Protein AF-A0A521USB7-F1 (afdb_monomer)

Radius of 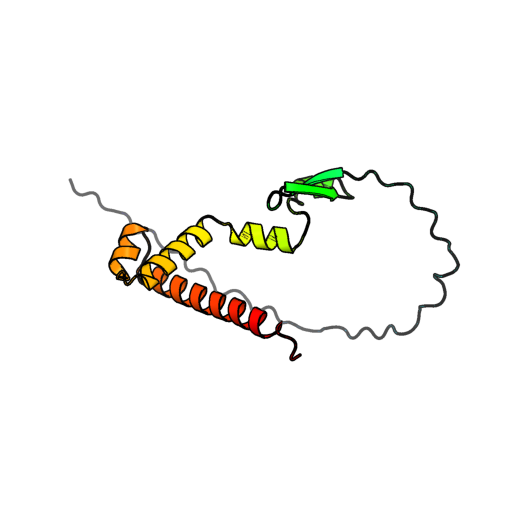gyration: 27.15 Å; Cα contacts (8 Å, |Δi|>4): 84; chains: 1; bounding box: 49×47×89 Å

Foldseek 3Di:
DDDDDDDDDDDDDDDDDDDDPDDDDDDPPPDDPDPPPPPDDDPDPDQDWDWAAAPQPRDIDTDRDPVCRVVPNHRDPVSVVVVVCPPPVNVLLVVLLVVVVVPDDLVVSCVVVVHDSVVSVVSNVVVVVVVVVVVVVVVVPDPDD

Structure (mmCIF, N/CA/C/O backbone):
data_AF-A0A521USB7-F1
#
_entry.id   AF-A0A521USB7-F1
#
loop_
_atom_site.group_PDB
_atom_site.id
_atom_site.type_symbol
_atom_site.label_atom_id
_atom_site.label_alt_id
_atom_site.label_comp_id
_atom_site.label_asym_id
_atom_site.label_entity_id
_atom_site.label_seq_id
_atom_site.pdbx_PDB_ins_code
_atom_site.Cartn_x
_atom_site.Cartn_y
_atom_site.Cartn_z
_atom_site.occupancy
_atom_site.B_iso_or_equiv
_atom_site.auth_seq_id
_atom_site.auth_comp_id
_atom_site.auth_asym_id
_atom_site.auth_atom_id
_atom_site.pdbx_PDB_model_num
ATOM 1 N N . MET A 1 1 ? 21.549 8.438 44.173 1.00 57.44 1 MET A N 1
ATOM 2 C CA . MET A 1 1 ? 22.274 9.094 43.060 1.00 57.44 1 MET A CA 1
ATOM 3 C C . MET A 1 1 ? 21.271 9.527 41.995 1.00 57.44 1 MET A C 1
ATOM 5 O O . MET A 1 1 ? 20.818 8.699 41.216 1.00 57.44 1 MET A O 1
ATOM 9 N N . ALA A 1 2 ? 20.842 10.791 42.029 1.00 47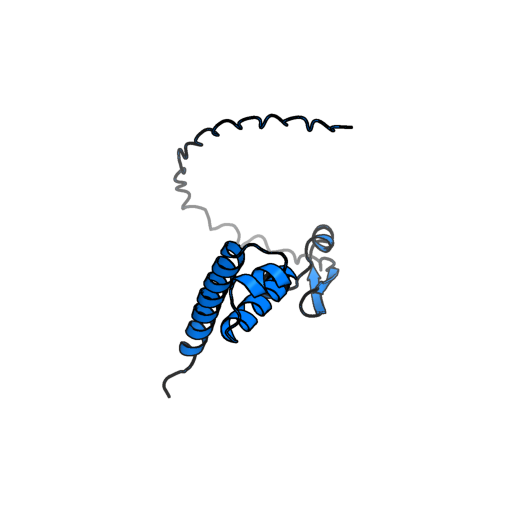.56 2 ALA A N 1
ATOM 10 C CA . ALA A 1 2 ? 19.811 11.336 41.143 1.00 47.56 2 ALA A CA 1
ATOM 11 C C . ALA A 1 2 ? 20.435 11.820 39.821 1.00 47.56 2 ALA A C 1
ATOM 13 O O . ALA A 1 2 ? 21.351 12.637 39.837 1.00 47.56 2 ALA A O 1
ATOM 14 N N . LYS A 1 3 ? 19.963 11.303 38.678 1.00 55.22 3 LYS A N 1
ATOM 15 C CA . LYS A 1 3 ? 20.396 11.739 37.340 1.00 55.22 3 LYS A CA 1
ATOM 16 C C . LYS A 1 3 ? 19.412 12.770 36.786 1.00 55.22 3 LYS A C 1
ATOM 18 O O . LYS A 1 3 ? 18.346 12.415 36.288 1.00 55.22 3 LYS A O 1
ATOM 23 N N . SER A 1 4 ? 19.800 14.037 36.865 1.00 56.56 4 SER A N 1
ATOM 24 C CA . SER A 1 4 ? 19.127 15.182 36.248 1.00 56.56 4 SER A CA 1
ATOM 25 C C . SER A 1 4 ? 19.195 15.075 34.720 1.00 56.56 4 SER A C 1
ATOM 27 O O . SER A 1 4 ? 20.282 14.998 34.149 1.00 56.56 4 SER A O 1
ATOM 29 N N . ARG A 1 5 ? 18.042 15.044 34.041 1.00 61.69 5 ARG A N 1
ATOM 30 C CA . ARG A 1 5 ? 17.960 15.065 32.572 1.00 61.69 5 ARG A CA 1
ATOM 31 C C . ARG A 1 5 ? 17.773 16.500 32.083 1.00 61.69 5 ARG A C 1
ATOM 33 O O . ARG A 1 5 ? 16.811 17.163 32.457 1.00 61.69 5 ARG A O 1
ATOM 40 N N . ALA A 1 6 ? 18.703 16.946 31.243 1.00 60.59 6 ALA A N 1
ATOM 41 C CA . ALA A 1 6 ? 18.704 18.254 30.604 1.00 60.59 6 ALA A CA 1
ATOM 42 C C . ALA A 1 6 ? 17.522 18.415 29.630 1.00 60.59 6 ALA A C 1
ATOM 44 O O . ALA A 1 6 ? 17.260 17.552 28.789 1.00 60.59 6 ALA A O 1
ATOM 45 N N . LEU A 1 7 ? 16.824 19.542 29.756 1.00 56.94 7 LEU A N 1
ATOM 46 C CA . LEU A 1 7 ? 15.762 19.999 28.865 1.00 56.94 7 LEU A CA 1
ATOM 47 C C . LEU A 1 7 ? 16.382 20.486 27.548 1.00 56.94 7 LEU A C 1
ATOM 49 O O . LEU A 1 7 ? 17.098 21.482 27.520 1.00 56.94 7 LEU A O 1
ATOM 53 N N . SER A 1 8 ? 16.107 19.774 26.453 1.00 60.06 8 SER A N 1
ATOM 54 C CA . SER A 1 8 ? 16.515 20.168 25.103 1.00 60.06 8 SER A CA 1
ATOM 55 C C . SER A 1 8 ? 15.523 21.192 24.540 1.00 60.06 8 SER A C 1
ATOM 57 O O . SER A 1 8 ? 14.340 20.906 24.333 1.00 60.06 8 SER A O 1
ATOM 59 N N . SER A 1 9 ? 16.013 22.411 24.343 1.00 58.19 9 SER A N 1
ATOM 60 C CA . SER A 1 9 ? 15.306 23.577 23.824 1.00 58.19 9 SER A CA 1
ATOM 61 C C . SER A 1 9 ? 14.906 23.380 22.357 1.00 58.19 9 SER A C 1
ATOM 63 O O . SER A 1 9 ? 15.730 23.394 21.445 1.00 58.19 9 SER A O 1
ATOM 65 N N . ARG A 1 10 ? 13.598 23.216 22.119 1.00 57.22 10 ARG A N 1
ATOM 66 C CA . ARG A 1 10 ? 13.000 23.222 20.777 1.00 57.22 10 ARG A CA 1
ATOM 67 C C . ARG A 1 10 ? 13.105 24.619 20.166 1.00 57.22 10 ARG A C 1
ATOM 69 O O . ARG A 1 10 ? 12.384 25.537 20.554 1.00 57.22 10 ARG A O 1
ATOM 76 N N . THR A 1 11 ? 13.975 24.755 19.176 1.00 57.84 11 THR A N 1
ATOM 77 C CA . THR A 1 11 ? 14.041 25.903 18.273 1.00 57.84 11 THR A CA 1
ATOM 78 C C . THR A 1 11 ? 12.751 26.000 17.453 1.00 57.84 11 THR A C 1
ATOM 80 O O . THR A 1 11 ? 12.339 25.062 16.768 1.00 57.84 11 THR A O 1
ATOM 83 N N . ARG A 1 12 ? 12.073 27.148 17.558 1.00 57.75 12 ARG A N 1
ATOM 84 C CA . ARG A 1 12 ? 10.871 27.485 16.784 1.00 57.75 12 ARG A CA 1
ATOM 85 C C . ARG A 1 12 ? 11.295 27.760 15.338 1.00 57.75 12 ARG A C 1
ATOM 87 O O . ARG A 1 12 ? 12.064 28.686 15.098 1.00 57.75 12 ARG A O 1
ATOM 94 N N . ARG A 1 13 ? 10.826 26.956 14.378 1.00 57.22 13 ARG A N 1
ATOM 95 C CA . ARG A 1 13 ? 10.985 27.255 12.944 1.00 57.22 13 ARG A CA 1
ATOM 96 C C . ARG A 1 13 ? 10.003 28.358 12.548 1.00 57.22 13 ARG A C 1
ATOM 98 O O . ARG A 1 13 ? 8.825 28.277 12.881 1.00 57.22 13 ARG A O 1
ATOM 105 N N . ALA A 1 14 ? 10.524 29.374 11.868 1.00 64.25 14 ALA A N 1
ATOM 106 C CA . ALA A 1 14 ? 9.784 30.521 11.359 1.00 64.25 14 ALA A CA 1
ATOM 107 C C . ALA A 1 14 ? 8.769 30.127 10.261 1.00 64.25 14 ALA A C 1
ATOM 109 O O . ALA A 1 14 ? 9.016 29.159 9.533 1.00 64.25 14 ALA A O 1
ATOM 110 N N . PRO A 1 15 ? 7.655 30.868 10.112 1.00 64.06 15 PRO A N 1
ATOM 111 C CA . PRO A 1 15 ? 6.707 30.688 9.015 1.00 64.06 15 PRO A CA 1
ATOM 112 C C . PRO A 1 15 ? 7.335 31.108 7.676 1.00 64.06 15 PRO A C 1
ATOM 114 O O . PRO A 1 15 ? 7.888 32.200 7.538 1.00 64.06 15 PRO A O 1
ATOM 117 N N . GLY A 1 16 ? 7.289 30.194 6.705 1.00 61.62 16 GLY A N 1
ATOM 118 C CA . GLY A 1 16 ? 7.810 30.384 5.354 1.00 61.62 16 GLY A CA 1
ATOM 119 C C . GLY A 1 16 ? 6.930 31.317 4.526 1.00 61.62 16 GLY A C 1
ATOM 120 O O . GLY A 1 16 ? 5.708 31.207 4.545 1.00 61.62 16 GLY A O 1
ATOM 121 N N . LYS A 1 17 ? 7.603 32.220 3.808 1.00 59.75 17 LYS A N 1
ATOM 122 C CA . LYS A 1 17 ? 7.050 33.226 2.903 1.00 59.75 17 LYS A CA 1
ATOM 123 C C . LYS A 1 17 ? 6.163 32.620 1.813 1.00 59.75 17 LYS A C 1
ATOM 125 O O . LYS A 1 17 ? 6.452 31.573 1.239 1.00 59.75 17 LYS A O 1
ATOM 130 N N . GLU A 1 18 ? 5.111 33.363 1.531 1.00 55.22 18 GLU A N 1
ATOM 131 C CA . GLU A 1 18 ? 4.058 33.124 0.561 1.00 55.22 18 GLU A CA 1
ATOM 132 C C . GLU A 1 18 ? 4.614 33.407 -0.842 1.00 55.22 18 GLU A C 1
ATOM 134 O O . GLU A 1 18 ? 4.912 34.549 -1.191 1.00 55.22 18 GLU A O 1
ATOM 139 N N . ASN A 1 19 ? 4.818 32.362 -1.646 1.00 58.00 19 ASN A N 1
ATOM 140 C CA . ASN A 1 19 ? 5.215 32.525 -3.042 1.00 58.00 19 ASN A CA 1
ATOM 141 C C . ASN A 1 19 ? 3.994 32.950 -3.863 1.00 58.00 19 ASN A C 1
ATOM 143 O O . ASN A 1 19 ? 3.149 32.123 -4.215 1.00 58.00 19 ASN A O 1
ATOM 147 N N . GLY A 1 20 ? 3.928 34.246 -4.170 1.00 52.25 20 GLY A N 1
ATOM 148 C CA . GLY A 1 20 ? 3.002 34.818 -5.136 1.00 52.25 20 GLY A CA 1
ATOM 149 C C . GLY A 1 20 ? 3.122 34.120 -6.490 1.00 52.25 20 GLY A C 1
ATOM 150 O O . GLY A 1 20 ? 4.168 34.144 -7.134 1.00 52.25 20 GLY A O 1
ATOM 151 N N . ARG A 1 21 ? 2.028 33.489 -6.922 1.00 51.91 21 ARG A N 1
ATOM 152 C CA . ARG A 1 21 ? 1.819 33.065 -8.308 1.00 51.91 21 ARG A CA 1
ATOM 153 C C . ARG A 1 21 ? 1.352 34.276 -9.109 1.00 51.91 21 ARG A C 1
ATOM 155 O O . ARG A 1 21 ? 0.155 34.485 -9.273 1.00 51.91 21 ARG A O 1
ATOM 162 N N . SER A 1 22 ? 2.292 35.081 -9.582 1.00 57.88 22 SER A N 1
ATOM 163 C CA . SER A 1 22 ? 2.043 36.065 -10.631 1.00 57.88 22 SER A CA 1
ATOM 164 C C . SER A 1 22 ? 2.325 35.442 -12.001 1.00 57.88 22 SER A C 1
ATOM 166 O O . SER A 1 22 ? 3.403 34.911 -12.240 1.00 57.88 22 SER A O 1
ATOM 168 N N . GLY A 1 23 ? 1.334 35.540 -12.890 1.00 54.81 23 GLY A N 1
ATOM 169 C CA . GLY A 1 23 ? 1.515 35.564 -14.343 1.00 54.81 23 GLY A CA 1
ATOM 170 C C . GLY A 1 23 ? 1.804 34.229 -15.025 1.00 54.81 23 GLY A C 1
ATOM 171 O O . GLY A 1 23 ? 2.955 33.842 -15.187 1.00 54.81 23 GLY A O 1
ATOM 172 N N . LEU A 1 24 ? 0.759 33.583 -15.546 1.00 53.28 24 LEU A N 1
ATOM 173 C CA . LEU A 1 24 ? 0.926 32.740 -16.729 1.00 53.28 24 LEU A CA 1
ATOM 174 C C . LEU A 1 24 ? 0.963 33.667 -17.956 1.00 53.28 24 LEU A C 1
ATOM 176 O O . LEU A 1 24 ? -0.012 34.392 -18.168 1.00 53.28 24 LEU A O 1
ATOM 180 N N . PRO A 1 25 ? 2.047 33.688 -18.750 1.00 63.00 25 PRO A N 1
ATOM 181 C CA . PRO A 1 25 ? 2.043 34.371 -20.035 1.00 63.00 25 PRO A CA 1
ATOM 182 C C . PRO A 1 25 ? 1.179 33.580 -21.028 1.00 63.00 25 PRO A C 1
ATOM 184 O O . PRO A 1 25 ? 1.428 32.402 -21.279 1.00 63.00 25 PRO A O 1
ATOM 187 N N . MET A 1 26 ? 0.156 34.239 -21.577 1.00 56.03 26 MET A N 1
ATOM 188 C CA . MET A 1 26 ? -0.525 33.812 -22.800 1.00 56.03 26 MET A CA 1
ATOM 189 C C . MET A 1 26 ? 0.508 33.797 -23.931 1.00 56.03 26 MET A C 1
ATOM 191 O O . MET A 1 26 ? 1.040 34.845 -24.290 1.00 56.03 26 MET A O 1
ATOM 195 N N . CYS A 1 27 ? 0.822 32.625 -24.473 1.00 52.62 27 CYS A N 1
ATOM 196 C CA . CYS A 1 27 ? 1.557 32.511 -25.725 1.00 52.62 27 CYS A CA 1
ATOM 197 C C . CYS A 1 27 ? 0.578 32.186 -26.856 1.00 52.62 27 CYS A C 1
ATOM 199 O O . CYS A 1 27 ? 0.317 31.026 -27.170 1.00 52.62 27 CYS A O 1
ATOM 201 N N . ASP A 1 28 ? 0.071 33.246 -27.484 1.00 53.94 28 ASP A N 1
ATOM 202 C CA . ASP A 1 28 ? -0.435 33.227 -28.853 1.00 53.94 28 ASP A CA 1
ATOM 203 C C . ASP A 1 28 ? 0.734 32.939 -29.806 1.00 53.94 28 ASP A C 1
ATOM 205 O O . ASP A 1 28 ? 1.417 33.842 -30.282 1.00 53.94 28 ASP A O 1
ATOM 209 N N . HIS A 1 29 ? 1.003 31.662 -30.071 1.00 54.22 29 HIS A N 1
ATOM 210 C CA . HIS A 1 29 ? 1.874 31.248 -31.173 1.00 54.22 29 HIS A CA 1
ATOM 211 C C . HIS A 1 29 ? 1.179 30.177 -32.007 1.00 54.22 29 HIS A C 1
ATOM 213 O O . HIS A 1 29 ? 1.573 29.01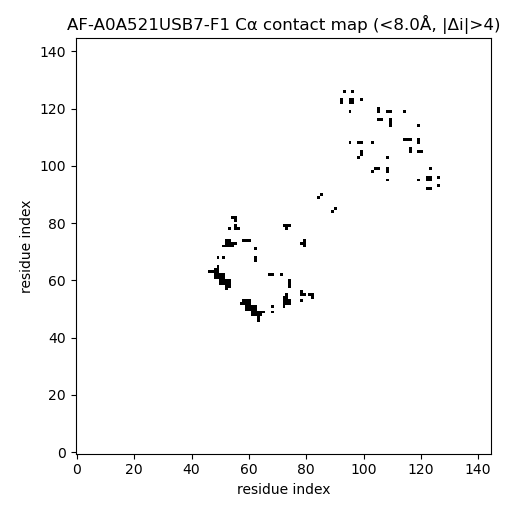6 -32.087 1.00 54.22 29 HIS A O 1
ATOM 219 N N . PHE A 1 30 ? 0.090 30.612 -32.631 1.00 61.00 30 PHE A N 1
ATOM 220 C CA . PHE A 1 30 ? -0.717 29.842 -33.561 1.00 61.00 30 PHE A CA 1
ATOM 221 C C . PHE A 1 30 ? -0.350 30.224 -35.002 1.00 61.00 30 PHE A C 1
ATOM 223 O O . PHE A 1 30 ? -1.182 30.775 -35.691 1.00 61.00 30 PHE A O 1
ATOM 230 N N . TYR A 1 31 ? 0.893 30.014 -35.451 1.00 57.75 31 TYR A N 1
ATOM 231 C CA . TYR A 1 31 ? 1.265 29.965 -36.882 1.00 57.75 31 TYR A CA 1
ATOM 232 C C . TYR A 1 31 ? 2.696 29.425 -37.002 1.00 57.75 31 TYR A C 1
ATOM 234 O O . TYR A 1 31 ? 3.645 30.103 -36.617 1.00 57.75 31 TYR A O 1
ATOM 242 N N . GLY A 1 32 ? 2.866 28.202 -37.517 1.00 53.09 32 GLY A N 1
ATOM 243 C CA . GLY A 1 32 ? 4.212 27.670 -37.761 1.00 53.09 32 GLY A CA 1
ATOM 244 C C . GLY A 1 32 ? 4.364 26.187 -38.111 1.00 53.09 32 GLY A C 1
ATOM 245 O O . GLY A 1 32 ? 5.495 25.721 -38.147 1.00 53.09 32 GLY A O 1
ATOM 246 N N . TYR A 1 33 ? 3.293 25.434 -38.381 1.00 57.75 33 TYR A N 1
ATOM 247 C CA . TYR A 1 33 ? 3.404 24.044 -38.850 1.00 57.75 33 TYR A CA 1
ATOM 248 C C . TYR A 1 33 ? 3.114 23.957 -40.351 1.00 57.75 33 TYR A C 1
ATOM 250 O O . TYR A 1 33 ? 1.975 23.725 -40.739 1.00 57.75 33 TYR A O 1
ATOM 258 N N . LEU A 1 34 ? 4.133 24.156 -41.197 1.00 59.91 34 LEU A N 1
ATOM 259 C CA . LEU A 1 34 ? 4.088 23.693 -42.596 1.00 59.91 34 LEU A CA 1
ATOM 260 C C . LEU A 1 34 ? 5.474 23.460 -43.249 1.00 59.91 34 LEU A C 1
ATOM 262 O O . LEU A 1 34 ? 5.610 23.605 -44.459 1.00 59.91 34 LEU A O 1
ATOM 266 N N . MET A 1 35 ? 6.522 23.127 -42.480 1.00 56.25 35 MET A N 1
ATOM 267 C CA . MET A 1 35 ? 7.882 22.919 -43.032 1.00 56.25 35 MET A CA 1
ATOM 268 C C . MET A 1 35 ? 8.649 21.697 -42.480 1.00 56.25 35 MET A C 1
ATOM 270 O O . MET A 1 35 ? 9.809 21.507 -42.833 1.00 56.25 35 MET A O 1
ATOM 274 N N . GLU A 1 36 ? 8.043 20.831 -41.657 1.00 56.47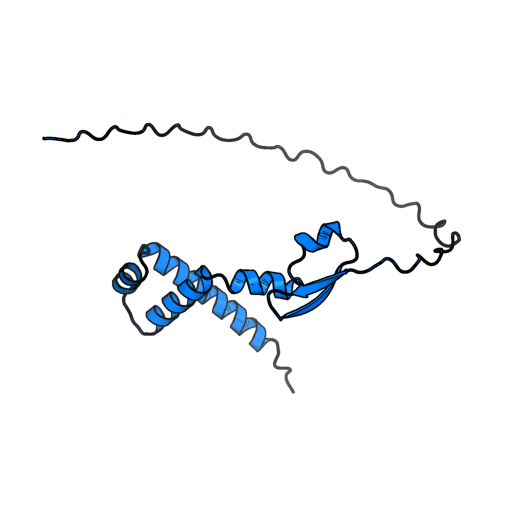 36 GLU A N 1
ATOM 275 C CA . GLU A 1 36 ? 8.743 19.652 -41.095 1.00 56.47 36 GLU A CA 1
ATOM 276 C C . GLU A 1 36 ? 8.556 18.344 -41.894 1.00 56.47 36 GLU A C 1
ATOM 278 O O . GLU A 1 36 ? 9.198 17.342 -41.587 1.00 56.47 36 GLU A O 1
ATOM 283 N N . GLU A 1 37 ? 7.736 18.329 -42.951 1.00 57.22 37 GLU A N 1
ATOM 284 C CA . GLU A 1 37 ? 7.450 17.103 -43.721 1.00 57.22 37 GLU A CA 1
ATOM 285 C C . GLU A 1 37 ? 8.501 16.736 -44.790 1.00 57.22 37 GLU A C 1
ATOM 287 O O . GLU A 1 37 ? 8.478 15.618 -45.296 1.00 57.22 37 GLU A O 1
ATOM 292 N N . LEU A 1 38 ? 9.465 17.609 -45.117 1.00 59.00 38 LEU A N 1
ATOM 293 C CA . LEU A 1 38 ? 10.419 17.371 -46.222 1.00 59.00 38 LEU A CA 1
ATOM 294 C C . LEU A 1 38 ? 11.828 16.927 -45.795 1.00 59.00 38 LEU A C 1
ATOM 296 O O . LEU A 1 38 ? 12.626 16.526 -46.640 1.00 59.00 38 LEU A O 1
ATOM 300 N N . MET A 1 39 ? 12.149 16.935 -44.501 1.00 60.09 39 MET A N 1
ATOM 301 C CA . MET A 1 39 ? 13.463 16.504 -44.006 1.00 60.09 39 MET A CA 1
ATOM 302 C C . MET A 1 39 ? 13.361 15.096 -43.423 1.00 60.09 39 MET A C 1
ATOM 304 O O . MET A 1 39 ? 13.219 14.902 -42.217 1.00 60.09 39 MET A O 1
ATOM 308 N N . GLY A 1 40 ? 13.390 14.111 -44.326 1.00 54.47 40 GLY A N 1
ATOM 309 C CA . GLY A 1 40 ? 13.267 12.684 -44.040 1.00 54.47 40 GLY A CA 1
ATOM 310 C C . GLY A 1 40 ? 13.985 12.253 -42.760 1.00 54.47 40 GLY A C 1
ATOM 311 O O . GLY A 1 40 ? 15.186 12.477 -42.592 1.00 54.47 40 GLY A O 1
ATOM 312 N N . ARG A 1 41 ? 13.232 11.604 -41.861 1.00 56.12 41 ARG A N 1
ATOM 313 C CA . ARG A 1 41 ? 13.757 10.925 -40.671 1.00 56.12 41 ARG A CA 1
ATOM 314 C C . ARG A 1 41 ? 14.766 9.878 -41.127 1.00 56.12 41 ARG A C 1
ATOM 316 O O . ARG A 1 41 ? 14.392 8.745 -41.419 1.00 56.12 41 ARG A O 1
ATOM 323 N N . GLN A 1 42 ? 16.039 10.265 -41.185 1.00 62.00 42 GLN A N 1
ATOM 324 C CA . GLN A 1 42 ? 17.143 9.330 -41.328 1.00 62.00 42 GLN A CA 1
ATOM 325 C C . GLN A 1 42 ? 16.933 8.243 -40.277 1.00 62.00 42 GLN A C 1
ATOM 327 O O . GLN A 1 42 ? 16.785 8.536 -39.086 1.00 62.00 42 GLN A O 1
ATOM 332 N N . SER A 1 43 ? 16.811 7.006 -40.751 1.00 62.59 43 SER A N 1
ATOM 333 C CA . SER A 1 43 ? 16.596 5.806 -39.956 1.00 62.59 43 SER A CA 1
ATOM 334 C C . SER A 1 43 ? 17.597 5.793 -38.809 1.00 62.59 43 SER A C 1
ATOM 336 O O . SER A 1 43 ? 18.786 5.546 -39.014 1.00 62.59 43 SER A O 1
ATOM 338 N N . GLN A 1 44 ? 17.125 6.137 -37.609 1.00 63.34 44 GLN A N 1
ATOM 339 C CA . GLN A 1 44 ? 17.958 6.165 -36.418 1.00 63.34 44 GLN A CA 1
ATOM 340 C C . GLN A 1 44 ? 18.504 4.753 -36.232 1.00 63.34 44 GLN A C 1
ATOM 342 O O . GL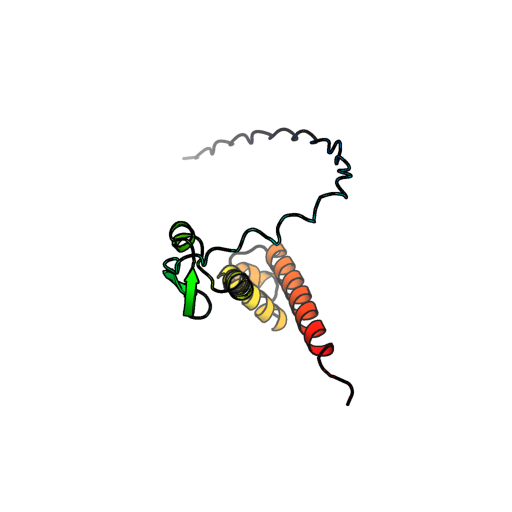N A 1 44 ? 17.729 3.822 -36.010 1.00 63.34 44 GLN A O 1
ATOM 347 N N . GLY A 1 45 ? 19.824 4.597 -36.377 1.00 66.38 45 GLY A N 1
ATOM 348 C CA . GLY A 1 45 ? 20.506 3.325 -36.163 1.00 66.38 45 GLY A CA 1
ATOM 349 C C . GLY A 1 45 ? 20.032 2.685 -34.862 1.00 66.38 45 GLY A C 1
ATOM 350 O O . GLY A 1 45 ? 19.741 3.391 -33.892 1.00 66.38 45 GLY A O 1
ATOM 351 N N . THR A 1 46 ? 19.903 1.359 -34.859 1.00 75.94 46 THR A N 1
ATOM 352 C CA . THR A 1 46 ? 19.374 0.578 -33.736 1.00 75.94 46 THR A CA 1
ATOM 353 C C . THR A 1 46 ? 20.135 0.927 -32.457 1.00 75.94 46 THR A C 1
ATOM 355 O O . THR A 1 46 ? 21.243 0.435 -32.222 1.00 75.94 46 THR A O 1
ATOM 358 N N . ARG A 1 47 ? 19.576 1.830 -31.642 1.00 77.69 47 ARG A N 1
ATOM 359 C CA . ARG A 1 47 ? 20.176 2.220 -30.364 1.00 77.69 47 ARG A CA 1
ATOM 360 C C . ARG A 1 47 ? 20.274 0.964 -29.506 1.00 77.69 47 ARG A C 1
ATOM 362 O O . ARG A 1 47 ? 19.308 0.207 -29.416 1.00 77.69 47 ARG A O 1
ATOM 369 N N . LYS A 1 48 ? 21.438 0.738 -28.893 1.00 84.44 48 LYS A N 1
ATOM 370 C CA . LYS A 1 48 ? 21.644 -0.382 -27.969 1.00 84.44 48 LYS A CA 1
ATOM 371 C C . LYS A 1 48 ? 20.617 -0.266 -26.839 1.00 84.44 48 LYS A C 1
ATOM 373 O O . LYS A 1 48 ? 20.583 0.748 -26.149 1.00 84.44 48 LYS A O 1
ATOM 378 N N . GLN A 1 49 ? 19.771 -1.278 -26.690 1.00 92.00 49 GLN A N 1
ATOM 379 C CA . GLN A 1 49 ? 18.808 -1.376 -25.598 1.00 92.00 49 GLN A CA 1
ATOM 380 C C . GLN A 1 49 ? 19.395 -2.238 -24.481 1.00 92.00 49 GLN A C 1
ATOM 382 O O . GLN A 1 49 ? 20.109 -3.204 -24.748 1.00 92.00 49 GLN A O 1
ATOM 387 N N . TYR A 1 50 ? 19.089 -1.889 -23.235 1.00 93.81 50 TYR A N 1
ATOM 388 C CA . TYR A 1 50 ? 19.576 -2.596 -22.053 1.00 93.81 50 TYR A CA 1
ATOM 389 C C . TYR A 1 50 ? 18.441 -3.395 -21.428 1.00 93.81 50 TYR A C 1
ATOM 391 O O . TYR A 1 50 ? 17.373 -2.849 -21.158 1.00 93.81 50 TYR A O 1
ATOM 399 N N . GLU A 1 51 ? 18.669 -4.684 -21.201 1.00 96.25 51 GLU A N 1
ATOM 400 C CA . GLU A 1 51 ? 17.704 -5.578 -20.564 1.00 96.25 51 GLU A CA 1
ATOM 401 C C . GLU A 1 51 ? 17.728 -5.394 -19.035 1.00 96.25 51 GLU A C 1
ATOM 403 O O . GLU A 1 51 ? 18.787 -5.360 -18.403 1.00 96.25 51 GLU A O 1
ATOM 408 N N . CYS A 1 52 ? 16.545 -5.269 -18.438 1.00 96.25 52 CYS A N 1
ATOM 409 C CA . CYS A 1 52 ? 16.316 -5.137 -17.001 1.00 96.25 52 CYS A CA 1
ATOM 410 C C . CYS A 1 52 ? 15.256 -6.140 -16.538 1.00 96.25 52 CYS A C 1
ATOM 412 O O . CYS A 1 52 ? 14.369 -6.506 -17.304 1.00 96.25 52 CYS A O 1
ATOM 414 N N . ILE A 1 53 ? 15.291 -6.525 -15.259 1.00 97.06 53 ILE A N 1
ATOM 415 C CA . ILE A 1 53 ? 14.279 -7.392 -14.634 1.00 97.06 53 ILE A CA 1
ATOM 416 C C . ILE A 1 53 ? 13.407 -6.549 -13.704 1.00 97.06 53 ILE A C 1
ATOM 418 O O . ILE A 1 53 ? 13.914 -5.819 -12.848 1.00 97.06 53 ILE A O 1
ATOM 422 N N . CYS A 1 54 ? 12.085 -6.630 -13.855 1.00 96.06 54 CYS A N 1
ATOM 423 C CA . CYS A 1 54 ? 11.162 -5.923 -12.978 1.00 96.06 54 CYS A CA 1
ATOM 424 C C . CYS A 1 54 ? 11.142 -6.544 -11.575 1.00 96.06 54 CYS A C 1
ATOM 426 O O . CYS A 1 54 ? 10.865 -7.729 -11.418 1.00 96.06 54 CYS A O 1
ATOM 428 N N . GLN A 1 55 ? 11.320 -5.727 -10.533 1.00 94.12 55 GLN A N 1
ATOM 429 C CA . GLN A 1 55 ? 11.284 -6.200 -9.138 1.00 94.12 55 GLN A CA 1
ATOM 430 C C . GLN A 1 55 ? 9.888 -6.636 -8.652 1.00 94.12 55 GLN A C 1
ATOM 432 O O . GLN A 1 55 ? 9.776 -7.253 -7.596 1.00 94.12 55 GLN A O 1
ATOM 437 N N . THR A 1 56 ? 8.821 -6.302 -9.386 1.00 93.06 56 THR A N 1
ATOM 438 C CA . THR A 1 56 ? 7.435 -6.587 -8.975 1.00 93.06 56 THR A CA 1
ATOM 439 C C . THR A 1 56 ? 6.873 -7.855 -9.611 1.00 93.06 56 THR A C 1
ATOM 441 O O . THR A 1 56 ? 6.264 -8.656 -8.899 1.00 93.06 56 THR A O 1
ATOM 444 N N . CYS A 1 57 ? 7.031 -8.013 -10.930 1.00 94.62 57 CYS A N 1
ATOM 445 C CA . CYS A 1 57 ? 6.499 -9.148 -11.693 1.00 94.62 57 CYS A CA 1
ATOM 446 C C . CYS A 1 57 ? 7.577 -10.132 -12.173 1.00 94.62 57 CYS A C 1
ATOM 448 O O . CYS A 1 57 ? 7.233 -11.234 -12.577 1.00 94.62 57 CYS A O 1
ATOM 450 N N . GLY A 1 58 ? 8.862 -9.763 -12.140 1.00 96.00 58 GLY A N 1
ATOM 451 C CA . GLY A 1 58 ? 9.953 -10.601 -12.650 1.00 96.00 58 GLY A CA 1
ATOM 452 C C . GLY A 1 58 ? 10.110 -10.592 -14.174 1.00 96.00 58 GLY A C 1
ATOM 453 O O . GLY A 1 58 ? 11.061 -11.179 -14.684 1.00 96.00 58 GLY A O 1
ATOM 454 N N . GLU A 1 59 ? 9.231 -9.908 -14.910 1.00 97.31 59 GLU A N 1
ATOM 455 C CA . GLU A 1 59 ? 9.344 -9.802 -16.364 1.00 97.31 59 GLU A CA 1
ATOM 456 C C . GLU A 1 59 ? 10.558 -8.975 -16.779 1.00 97.31 59 GLU A C 1
ATOM 458 O O . GLU A 1 59 ? 10.964 -8.014 -16.108 1.00 97.31 59 GLU A O 1
ATOM 463 N N . ARG A 1 60 ? 11.115 -9.348 -17.929 1.00 97.50 60 ARG A N 1
ATOM 464 C CA . ARG A 1 60 ? 12.231 -8.644 -18.546 1.00 97.50 60 ARG A CA 1
ATOM 465 C C . ARG A 1 60 ? 11.708 -7.494 -19.402 1.00 97.50 60 ARG A C 1
ATOM 467 O O . ARG A 1 60 ? 10.715 -7.647 -20.105 1.00 97.50 60 ARG A O 1
ATOM 474 N N . PHE A 1 61 ? 12.358 -6.339 -19.334 1.00 97.00 61 PHE A N 1
ATOM 475 C CA . PHE A 1 61 ? 11.988 -5.156 -20.112 1.00 97.00 61 PHE A CA 1
ATOM 476 C C . PHE A 1 61 ? 13.228 -4.383 -20.562 1.00 97.00 61 PHE A C 1
ATOM 478 O O . PHE A 1 61 ? 14.284 -4.471 -19.937 1.00 97.00 61 PHE A O 1
ATOM 485 N N . PHE A 1 62 ? 13.093 -3.610 -21.639 1.00 95.69 62 PHE A N 1
ATOM 486 C CA . PHE A 1 62 ? 14.207 -2.896 -22.260 1.00 95.69 62 PHE A CA 1
ATOM 487 C C . PHE A 1 62 ? 14.216 -1.409 -21.896 1.00 95.69 62 PHE A C 1
ATOM 489 O O . PHE A 1 62 ? 13.180 -0.741 -21.913 1.00 95.69 62 PHE A O 1
ATOM 496 N N . VAL A 1 63 ? 15.400 -0.882 -21.586 1.00 95.00 63 VAL A N 1
ATOM 497 C CA . VAL A 1 63 ? 15.640 0.531 -21.277 1.00 95.00 63 VAL A CA 1
ATOM 498 C C . VAL A 1 63 ? 16.533 1.140 -22.368 1.00 95.00 63 VAL A C 1
ATOM 500 O O . VAL A 1 63 ? 17.584 0.574 -22.672 1.00 95.00 63 VAL A O 1
ATOM 503 N N . PRO A 1 64 ? 16.143 2.278 -22.975 1.00 91.62 64 P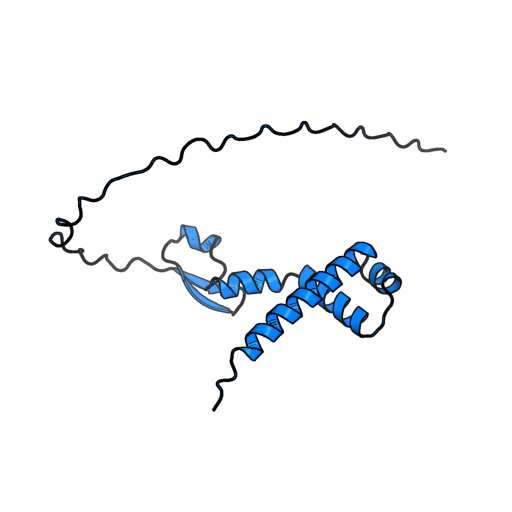RO A N 1
ATOM 504 C CA . PRO A 1 64 ? 16.875 2.866 -24.100 1.00 91.62 64 PRO A CA 1
ATOM 505 C C . PRO A 1 64 ? 18.164 3.599 -23.697 1.00 91.62 64 PRO A C 1
ATOM 507 O O . PRO A 1 64 ? 19.019 3.823 -24.547 1.00 91.62 64 PRO A O 1
ATOM 510 N N . ASP A 1 65 ? 18.298 3.997 -22.429 1.00 91.56 65 ASP A N 1
ATOM 511 C CA . ASP A 1 65 ? 19.422 4.783 -21.912 1.00 91.56 65 ASP A CA 1
ATOM 512 C C . ASP A 1 65 ? 20.092 4.044 -20.735 1.00 91.56 65 ASP A C 1
ATOM 514 O O . ASP A 1 65 ? 19.409 3.737 -19.747 1.00 91.56 65 ASP A O 1
ATOM 518 N N . PRO A 1 66 ? 21.412 3.769 -20.786 1.00 90.94 66 PRO A N 1
ATOM 519 C CA . PRO A 1 66 ? 22.122 3.090 -19.701 1.00 90.94 66 PRO A CA 1
ATOM 520 C C . PRO A 1 66 ? 22.074 3.862 -18.375 1.00 90.94 66 PRO A C 1
ATOM 522 O O . PRO A 1 66 ? 22.061 3.250 -17.305 1.00 90.94 66 PRO A O 1
ATOM 525 N N . GLY A 1 67 ? 21.986 5.196 -18.407 1.00 91.81 67 GLY A N 1
ATOM 526 C CA . GLY A 1 67 ? 21.843 6.018 -17.205 1.00 91.81 67 GLY A CA 1
ATOM 527 C C . GLY A 1 67 ? 20.537 5.745 -16.453 1.00 91.81 67 GLY A C 1
ATOM 528 O O . GLY A 1 67 ? 20.490 5.824 -15.223 1.00 91.81 67 GLY A O 1
ATOM 529 N N . GLN A 1 68 ? 19.485 5.335 -17.168 1.00 92.12 68 GLN A N 1
ATOM 530 C CA . GLN A 1 68 ? 18.197 4.981 -16.570 1.00 92.12 68 GLN A CA 1
ATOM 531 C C . GLN A 1 68 ? 18.184 3.573 -15.968 1.00 92.12 68 GLN A C 1
ATOM 533 O O . GLN A 1 68 ? 17.306 3.279 -15.161 1.00 92.12 68 GLN A O 1
ATOM 538 N N . GLN A 1 69 ? 19.156 2.711 -16.282 1.00 91.25 69 GLN A N 1
ATOM 539 C CA . GLN A 1 69 ? 19.187 1.326 -15.799 1.00 91.25 69 GLN A CA 1
ATOM 540 C C . GLN A 1 69 ? 19.174 1.240 -14.262 1.00 91.25 69 GLN A C 1
ATOM 542 O O . GLN A 1 69 ? 18.530 0.368 -13.683 1.00 91.25 69 GLN A O 1
ATOM 547 N N . ARG A 1 70 ? 19.836 2.185 -13.578 1.00 88.75 70 ARG A N 1
ATOM 548 C CA . ARG A 1 70 ? 19.886 2.230 -12.105 1.00 88.75 70 ARG A CA 1
ATOM 549 C C . ARG A 1 70 ? 18.588 2.734 -11.463 1.00 88.75 70 ARG A C 1
ATOM 551 O O . ARG A 1 70 ? 18.289 2.367 -10.325 1.00 88.75 70 ARG A O 1
ATOM 558 N N . SER A 1 71 ? 17.834 3.589 -12.156 1.00 92.25 71 SER A N 1
ATOM 559 C CA . SER A 1 71 ? 16.616 4.222 -11.629 1.00 92.25 71 SER A CA 1
ATOM 560 C C . SER A 1 71 ? 15.338 3.465 -12.012 1.00 92.25 71 SER A C 1
ATOM 562 O O . SER A 1 71 ? 14.400 3.392 -11.213 1.00 92.25 71 SER A O 1
ATOM 564 N N . ARG A 1 72 ? 15.299 2.838 -13.194 1.00 93.62 72 ARG A N 1
ATOM 565 C CA . ARG A 1 72 ? 14.182 2.017 -13.684 1.00 93.62 72 ARG A CA 1
ATOM 566 C C . ARG A 1 72 ? 14.213 0.617 -13.068 1.00 93.62 72 ARG A C 1
ATOM 568 O O . ARG A 1 72 ? 14.860 -0.290 -13.572 1.00 93.62 72 ARG A O 1
ATOM 575 N N . ARG A 1 73 ? 13.435 0.424 -12.000 1.00 95.75 73 ARG A N 1
ATOM 576 C CA . ARG A 1 73 ? 13.247 -0.885 -11.332 1.00 95.75 73 ARG A CA 1
ATOM 577 C C . ARG A 1 73 ? 11.982 -1.640 -11.760 1.00 95.75 73 ARG A C 1
ATOM 579 O O . ARG A 1 73 ? 11.786 -2.792 -11.372 1.00 95.75 73 ARG A O 1
ATOM 586 N N . TYR A 1 74 ? 11.104 -0.986 -12.522 1.00 96.69 74 TYR A N 1
ATOM 587 C CA . TYR A 1 74 ? 9.770 -1.491 -12.848 1.00 96.69 74 TYR A CA 1
ATOM 588 C C . TYR A 1 74 ? 9.469 -1.349 -14.341 1.00 96.69 74 TYR A C 1
ATOM 590 O O . TYR A 1 74 ? 9.764 -0.307 -14.935 1.00 96.69 74 TYR A O 1
ATOM 598 N N . CYS A 1 75 ? 8.862 -2.386 -14.925 1.00 95.12 75 CYS A N 1
ATOM 599 C CA . CYS A 1 75 ? 8.504 -2.415 -16.345 1.00 95.12 75 CYS A CA 1
ATOM 600 C C . CYS A 1 75 ? 7.371 -1.428 -16.675 1.00 95.12 75 CYS A C 1
ATOM 602 O O . CYS A 1 75 ? 7.378 -0.804 -17.732 1.00 95.12 75 CYS A O 1
ATOM 604 N N . SER A 1 76 ? 6.440 -1.211 -15.741 1.00 95.75 76 SER A N 1
ATOM 605 C CA . SER A 1 76 ? 5.256 -0.370 -15.931 1.00 95.75 76 SER A CA 1
ATOM 606 C C . SER A 1 76 ? 4.938 0.497 -14.711 1.00 95.75 76 SER A C 1
ATOM 608 O O . SER A 1 76 ? 5.385 0.231 -13.589 1.00 95.75 76 SER A O 1
ATOM 610 N N . ILE A 1 77 ? 4.110 1.526 -14.926 1.00 93.25 77 ILE A N 1
ATOM 611 C CA . ILE A 1 77 ? 3.549 2.360 -13.849 1.00 93.25 77 ILE A CA 1
ATOM 612 C C . ILE A 1 77 ? 2.741 1.492 -12.874 1.00 93.25 77 ILE A C 1
ATOM 614 O O . ILE A 1 77 ? 2.823 1.690 -11.664 1.00 93.25 77 ILE A O 1
ATOM 618 N N . ALA A 1 78 ? 2.029 0.482 -13.383 1.00 92.19 78 ALA A N 1
ATOM 619 C CA . ALA A 1 78 ? 1.294 -0.473 -12.560 1.00 92.19 78 ALA A CA 1
ATOM 620 C C . ALA A 1 78 ? 2.229 -1.258 -11.625 1.00 92.19 78 ALA A C 1
ATOM 622 O O . ALA A 1 78 ? 1.968 -1.338 -10.426 1.00 92.19 78 ALA A O 1
ATOM 623 N N . CYS A 1 79 ? 3.361 -1.763 -12.129 1.00 93.56 79 CYS A N 1
ATOM 624 C CA . CYS A 1 79 ? 4.348 -2.462 -11.301 1.00 93.56 79 CYS A CA 1
ATOM 625 C C . CYS A 1 79 ? 5.025 -1.549 -10.271 1.00 93.56 79 CYS A C 1
ATOM 627 O O . CYS A 1 79 ? 5.295 -1.998 -9.155 1.00 93.56 79 CYS A O 1
ATOM 629 N N . TYR A 1 80 ? 5.270 -0.282 -10.618 1.00 92.94 80 TYR A N 1
ATOM 630 C CA . TYR A 1 80 ? 5.757 0.730 -9.675 1.00 92.94 80 TYR A CA 1
ATOM 631 C C . TYR A 1 80 ? 4.732 1.023 -8.567 1.00 92.94 80 TYR A C 1
ATOM 633 O O . TYR A 1 80 ? 5.083 1.100 -7.391 1.00 92.94 80 TYR A O 1
ATOM 641 N N . ALA A 1 81 ? 3.450 1.151 -8.914 1.00 88.31 81 ALA A N 1
ATOM 642 C CA . ALA A 1 81 ? 2.394 1.326 -7.923 1.00 88.31 81 ALA A CA 1
ATOM 643 C C . ALA A 1 81 ? 2.282 0.086 -7.020 1.00 88.31 81 ALA A C 1
ATOM 645 O O . ALA A 1 81 ? 2.282 0.208 -5.798 1.00 88.31 81 ALA A O 1
ATOM 646 N N . ALA A 1 82 ? 2.271 -1.113 -7.609 1.00 86.25 82 ALA A N 1
ATOM 647 C CA . ALA A 1 82 ? 2.202 -2.387 -6.898 1.00 86.25 82 ALA A CA 1
ATOM 648 C C . ALA A 1 82 ? 3.379 -2.619 -5.939 1.00 86.25 82 ALA A C 1
ATOM 650 O O . ALA A 1 82 ? 3.160 -3.110 -4.831 1.00 86.25 82 ALA A O 1
ATOM 651 N N . SER A 1 83 ? 4.606 -2.224 -6.290 1.00 89.25 83 SER A N 1
ATOM 652 C CA . SER A 1 83 ? 5.734 -2.329 -5.353 1.00 89.25 83 SER A CA 1
ATOM 653 C C . SER A 1 83 ? 5.578 -1.400 -4.154 1.00 89.25 83 SER A C 1
ATOM 655 O O . SER A 1 83 ? 5.883 -1.788 -3.027 1.00 89.25 83 SER A O 1
ATOM 657 N N . ARG A 1 84 ? 5.029 -0.198 -4.366 1.00 84.62 84 ARG A N 1
ATOM 658 C CA . ARG A 1 84 ? 4.677 0.717 -3.277 1.00 84.62 84 ARG A CA 1
ATOM 659 C C . ARG A 1 84 ? 3.580 0.126 -2.391 1.00 84.62 84 ARG A C 1
ATOM 661 O O . ARG A 1 84 ? 3.615 0.319 -1.177 1.00 84.62 84 ARG A O 1
ATOM 668 N N . TRP A 1 85 ? 2.639 -0.615 -2.979 1.00 75.81 85 TRP A N 1
ATOM 669 C CA . TRP A 1 85 ? 1.573 -1.299 -2.248 1.00 75.81 85 TRP A CA 1
ATOM 670 C C . TRP A 1 85 ? 2.065 -2.507 -1.448 1.00 75.81 85 TRP A C 1
ATOM 672 O O . TRP A 1 85 ? 1.580 -2.715 -0.345 1.00 75.81 85 TRP A O 1
ATOM 682 N N . ARG A 1 86 ? 3.083 -3.236 -1.913 1.00 75.38 86 ARG A N 1
ATOM 683 C CA . ARG A 1 86 ? 3.696 -4.357 -1.173 1.00 75.38 86 ARG A CA 1
ATOM 684 C C . ARG A 1 86 ? 4.679 -3.935 -0.077 1.00 75.38 86 ARG A C 1
ATOM 686 O O . ARG A 1 86 ? 5.427 -4.771 0.427 1.00 75.38 86 ARG A O 1
ATOM 693 N N . SER A 1 87 ? 4.709 -2.659 0.309 1.00 83.19 87 SER A N 1
ATOM 694 C CA . SER A 1 87 ? 5.532 -2.246 1.441 1.00 83.19 87 SER A CA 1
ATOM 695 C C . SER A 1 87 ? 5.126 -3.016 2.704 1.00 83.19 87 SER A C 1
ATOM 697 O O . SER A 1 87 ? 3.950 -3.304 2.939 1.00 83.19 87 SER A O 1
ATOM 699 N N . GLN A 1 88 ? 6.111 -3.341 3.542 1.00 87.50 88 GLN A N 1
ATOM 700 C CA . GLN A 1 88 ? 5.886 -4.030 4.814 1.00 87.50 88 GLN A CA 1
ATOM 701 C C . GLN A 1 88 ? 4.854 -3.296 5.691 1.00 87.50 88 GLN A C 1
ATOM 703 O O . GLN A 1 88 ? 4.084 -3.929 6.411 1.00 87.50 88 GLN A O 1
ATOM 708 N N . GLU A 1 89 ? 4.798 -1.963 5.594 1.00 90.50 89 GLU A N 1
ATOM 709 C CA . GLU A 1 89 ? 3.801 -1.150 6.289 1.00 90.50 89 GLU A CA 1
ATOM 710 C C . GLU A 1 89 ? 2.375 -1.452 5.817 1.00 90.50 89 GLU A C 1
ATOM 712 O O . GLU A 1 89 ? 1.490 -1.599 6.655 1.00 90.50 89 GLU A O 1
ATOM 717 N N . ASN A 1 90 ? 2.140 -1.599 4.511 1.00 88.75 90 ASN A N 1
ATOM 718 C CA . ASN A 1 90 ? 0.806 -1.914 4.001 1.00 88.75 90 ASN A CA 1
ATOM 719 C C . ASN A 1 90 ? 0.362 -3.321 4.408 1.00 88.75 90 ASN A C 1
ATOM 721 O O . ASN A 1 90 ? -0.772 -3.483 4.842 1.00 88.75 90 ASN A O 1
ATOM 725 N N . LEU A 1 91 ? 1.259 -4.313 4.361 1.00 91.19 91 LEU A N 1
ATOM 726 C CA . LEU A 1 91 ? 0.954 -5.666 4.846 1.00 91.19 91 LEU A CA 1
ATOM 727 C C . LEU A 1 91 ? 0.609 -5.665 6.342 1.00 91.19 91 LEU A C 1
ATOM 729 O O . LEU A 1 91 ? -0.324 -6.339 6.774 1.00 91.19 91 LEU A O 1
ATOM 733 N N . ARG A 1 92 ? 1.334 -4.875 7.144 1.00 95.44 92 ARG A N 1
ATOM 734 C CA . ARG A 1 92 ? 1.016 -4.680 8.564 1.00 95.44 92 ARG A CA 1
ATOM 735 C C . ARG A 1 92 ? -0.361 -4.035 8.740 1.00 95.44 92 ARG A C 1
ATOM 737 O O . ARG A 1 92 ? -1.141 -4.483 9.573 1.00 95.44 92 ARG A O 1
ATOM 744 N N . ASN A 1 93 ? -0.652 -2.990 7.972 1.00 95.44 93 ASN A N 1
ATOM 745 C CA . ASN A 1 93 ? -1.911 -2.253 8.048 1.00 95.44 93 ASN A CA 1
ATOM 746 C C . ASN A 1 93 ? -3.111 -3.122 7.635 1.00 95.44 93 ASN A C 1
ATOM 748 O O . ASN A 1 93 ? -4.149 -3.069 8.291 1.00 95.44 93 ASN A O 1
ATOM 752 N N . GLN A 1 94 ? -2.940 -3.977 6.625 1.00 94.00 94 GLN A N 1
ATOM 753 C CA . GLN A 1 94 ? -3.945 -4.950 6.204 1.00 94.00 94 GLN A CA 1
ATOM 754 C C . GLN A 1 94 ? -4.271 -5.941 7.331 1.00 94.00 94 GLN A C 1
ATOM 756 O O . GLN A 1 94 ? -5.433 -6.087 7.698 1.00 94.00 94 GLN A O 1
ATOM 761 N N . LYS A 1 95 ? -3.254 -6.530 7.975 1.00 97.06 95 LYS A N 1
ATOM 762 C CA . LYS A 1 95 ? -3.463 -7.420 9.133 1.00 97.06 95 LYS A CA 1
ATOM 763 C C . LYS A 1 95 ? -4.151 -6.719 10.306 1.00 97.06 95 LYS A C 1
ATOM 765 O O . LYS A 1 95 ? -4.991 -7.309 10.977 1.00 97.06 95 LYS A O 1
ATOM 770 N N . ILE A 1 96 ? -3.807 -5.455 10.562 1.00 97.94 96 ILE A N 1
ATOM 771 C CA . ILE A 1 96 ? -4.476 -4.630 11.580 1.00 97.94 96 ILE A CA 1
ATOM 772 C C . ILE A 1 96 ? -5.979 -4.506 11.279 1.00 97.94 96 ILE A C 1
ATOM 774 O O . ILE A 1 96 ? -6.796 -4.628 12.194 1.00 97.94 96 ILE A O 1
ATOM 778 N N . TYR A 1 97 ? -6.346 -4.286 10.014 1.00 97.56 97 TYR A N 1
ATOM 779 C CA . TYR A 1 97 ? -7.743 -4.204 9.591 1.00 97.56 97 TYR A CA 1
ATOM 780 C C . TYR A 1 97 ? -8.472 -5.549 9.722 1.00 97.56 97 TYR A C 1
ATOM 782 O O . TYR A 1 97 ? -9.567 -5.596 10.279 1.00 97.56 97 TYR A O 1
ATOM 790 N N . GLU A 1 98 ? -7.843 -6.648 9.299 1.00 96.88 98 GLU A N 1
ATOM 791 C CA . GLU A 1 98 ? -8.388 -8.006 9.432 1.00 96.88 98 GLU A CA 1
ATOM 792 C C . GLU A 1 98 ? -8.692 -8.350 10.898 1.00 96.88 98 GLU A C 1
ATOM 794 O O . GLU A 1 98 ? -9.813 -8.740 11.225 1.00 96.88 98 GLU A O 1
ATOM 799 N N . LEU A 1 99 ? -7.753 -8.102 11.817 1.00 98.12 99 LEU A N 1
ATOM 800 C CA . LEU A 1 99 ? -7.967 -8.316 13.254 1.00 98.12 99 LEU A CA 1
ATOM 801 C C . LEU A 1 99 ? -9.110 -7.459 13.808 1.00 98.12 99 LEU A C 1
ATOM 803 O O . LEU A 1 99 ? -9.884 -7.915 14.654 1.00 98.12 99 LEU A O 1
ATOM 807 N N . ARG A 1 100 ? -9.253 -6.222 13.314 1.00 98.19 100 ARG A N 1
ATOM 808 C CA . ARG A 1 100 ? -10.368 -5.354 13.700 1.00 98.19 100 ARG A CA 1
ATOM 809 C C . ARG A 1 100 ? -11.705 -5.899 13.202 1.00 98.19 100 ARG A C 1
ATOM 811 O O . ARG A 1 100 ? -12.678 -5.826 13.958 1.00 98.19 100 ARG A O 1
ATOM 818 N N . SER A 1 101 ? -11.748 -6.426 11.977 1.00 97.31 101 SER A N 1
ATOM 819 C CA . SER A 1 101 ? -12.936 -7.063 11.392 1.00 97.31 101 SER A CA 1
ATOM 820 C C . SER A 1 101 ? -13.315 -8.361 12.114 1.00 97.31 101 SER A C 1
ATOM 822 O O . SER A 1 101 ? -14.495 -8.632 12.294 1.00 97.31 101 SER A O 1
ATOM 824 N N . ALA A 1 102 ? -12.326 -9.078 12.659 1.00 97.94 102 ALA A N 1
ATOM 825 C CA . ALA A 1 102 ? -12.518 -10.242 13.525 1.00 97.94 102 ALA A CA 1
ATOM 826 C C . ALA A 1 102 ? -12.995 -9.893 14.953 1.00 97.94 102 ALA A C 1
ATOM 828 O O . ALA A 1 102 ? -13.167 -10.782 15.781 1.00 97.94 102 ALA A O 1
ATOM 829 N N . GLY A 1 103 ? -13.196 -8.607 15.267 1.00 98.25 103 GLY A N 1
ATOM 830 C CA . GLY A 1 103 ? -13.755 -8.160 16.545 1.00 98.25 103 GLY A CA 1
ATOM 831 C C . GLY A 1 103 ? -12.735 -7.836 17.641 1.00 98.25 103 GLY A C 1
ATOM 832 O O . GLY A 1 103 ? -13.146 -7.509 18.754 1.00 98.25 103 GLY A O 1
ATOM 833 N N . GLN A 1 104 ? -11.424 -7.855 17.364 1.00 98.12 104 GLN A N 1
ATOM 834 C CA . GLN A 1 104 ? -10.435 -7.442 18.367 1.00 98.12 104 GLN A CA 1
ATOM 835 C C . GLN A 1 104 ? -10.566 -5.958 18.736 1.00 98.12 104 GLN A C 1
ATOM 837 O O . GLN A 1 104 ? -10.898 -5.101 17.906 1.00 98.12 104 GLN A O 1
ATOM 842 N N . THR A 1 105 ? -10.263 -5.634 19.997 1.00 98.50 105 THR A N 1
ATOM 843 C CA . THR A 1 105 ? -10.320 -4.250 20.473 1.00 98.50 105 THR A CA 1
ATOM 844 C C . THR A 1 105 ? -9.144 -3.433 19.933 1.00 98.50 105 THR A C 1
ATOM 846 O O . THR A 1 105 ? -8.031 -3.926 19.748 1.00 98.50 105 THR A O 1
ATOM 849 N N . LEU A 1 106 ? -9.355 -2.125 19.746 1.00 98.38 106 LEU A N 1
ATOM 850 C CA . LEU A 1 106 ? -8.293 -1.206 19.308 1.00 98.38 106 LEU A CA 1
ATOM 851 C C . LEU A 1 106 ? -7.089 -1.191 20.265 1.00 98.38 106 LEU A C 1
ATOM 853 O O . LEU A 1 106 ? -5.980 -0.870 19.848 1.00 98.38 106 LEU A O 1
ATOM 857 N N . GLY A 1 107 ? -7.312 -1.479 21.552 1.00 98.31 107 GLY A N 1
ATOM 858 C CA . GLY A 1 107 ? -6.258 -1.500 22.562 1.00 98.31 107 GLY A CA 1
ATOM 859 C C . GLY A 1 107 ? -5.321 -2.692 22.418 1.00 98.31 107 GLY A C 1
ATOM 860 O O . GLY A 1 107 ? -4.113 -2.516 22.560 1.00 98.31 107 GLY A O 1
ATOM 861 N N . ASP A 1 108 ? -5.860 -3.866 22.101 1.00 98.44 108 ASP A N 1
ATOM 862 C CA . ASP A 1 108 ? -5.071 -5.094 21.972 1.00 98.44 108 ASP A CA 1
ATO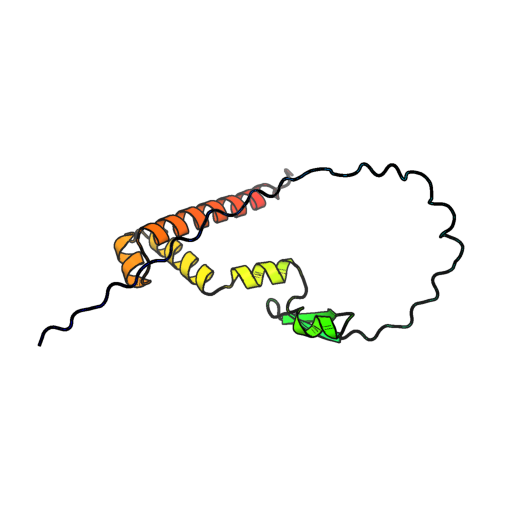M 863 C C . ASP A 1 108 ? -4.227 -5.060 20.700 1.00 98.44 108 ASP A C 1
ATOM 865 O O . ASP A 1 108 ? -3.017 -5.283 20.751 1.00 98.44 108 ASP A O 1
ATOM 869 N N . ILE A 1 109 ? -4.829 -4.624 19.590 1.00 98.56 109 ILE A N 1
ATOM 870 C CA . ILE A 1 109 ? -4.127 -4.432 18.315 1.00 98.56 109 ILE A CA 1
ATOM 871 C C . ILE A 1 109 ? -2.992 -3.404 18.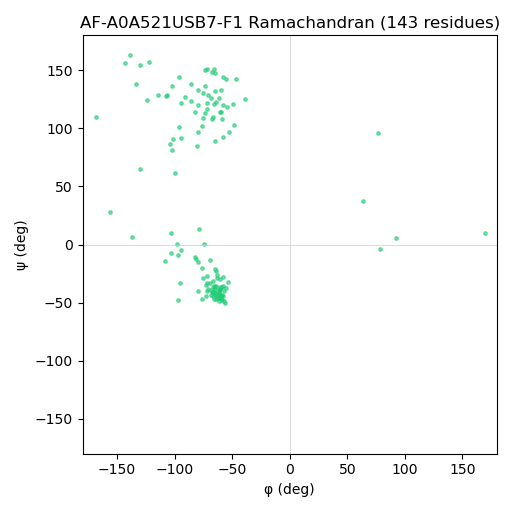469 1.00 98.56 109 ILE A C 1
ATOM 873 O O . ILE A 1 109 ? -1.869 -3.629 18.015 1.00 98.56 109 ILE A O 1
ATOM 877 N N . ALA A 1 110 ? -3.260 -2.280 19.146 1.00 98.44 110 ALA A N 1
ATOM 878 C CA . ALA A 1 110 ? -2.264 -1.243 19.412 1.00 98.44 110 ALA A CA 1
ATOM 879 C C . ALA A 1 110 ? -1.050 -1.785 20.186 1.00 98.44 110 ALA A C 1
ATOM 881 O O . ALA A 1 110 ? 0.093 -1.508 19.816 1.00 98.44 110 ALA A O 1
ATOM 882 N N . LYS A 1 111 ? -1.292 -2.597 21.224 1.00 98.50 111 LYS A N 1
ATOM 883 C CA . LYS A 1 111 ? -0.233 -3.243 22.012 1.00 98.50 111 LYS A CA 1
ATOM 884 C C . LYS A 1 111 ? 0.555 -4.256 21.181 1.00 98.50 111 LYS A C 1
ATOM 886 O O . LYS A 1 111 ? 1.779 -4.215 21.205 1.00 98.50 111 LYS A O 1
ATOM 891 N N . GLN A 1 112 ? -0.130 -5.117 20.427 1.00 98.19 112 GLN A N 1
ATOM 892 C CA . GLN A 1 112 ? 0.497 -6.179 19.635 1.00 98.19 112 GLN A CA 1
ATOM 893 C C . GLN A 1 112 ? 1.452 -5.631 18.566 1.00 98.19 112 GLN A C 1
ATOM 895 O O . GLN A 1 112 ? 2.533 -6.176 18.367 1.00 98.19 112 GLN A O 1
ATOM 900 N N . TYR A 1 113 ? 1.066 -4.548 17.887 1.00 97.38 113 TYR A N 1
ATOM 901 C CA . TYR A 1 113 ? 1.850 -3.970 16.791 1.00 97.38 113 TYR A CA 1
ATOM 902 C C . TYR A 1 113 ? 2.728 -2.780 17.203 1.00 97.38 113 TYR A C 1
ATOM 904 O O . TYR A 1 113 ? 3.409 -2.210 16.350 1.00 97.38 113 TYR A O 1
ATOM 912 N N . GLY A 1 114 ? 2.714 -2.381 18.480 1.00 97.69 114 GLY A N 1
ATOM 913 C CA . GLY A 1 114 ? 3.490 -1.241 18.975 1.00 97.69 114 GLY A CA 1
ATOM 914 C C . GLY A 1 114 ? 3.075 0.098 18.353 1.00 97.69 114 GLY A C 1
ATOM 915 O O . GLY A 1 114 ? 3.924 0.938 18.058 1.00 97.69 114 GLY A O 1
ATOM 916 N N . VAL A 1 115 ? 1.777 0.300 18.113 1.00 97.88 115 VAL A N 1
ATOM 917 C CA . VAL A 1 115 ? 1.220 1.515 17.489 1.00 97.88 115 VAL A CA 1
ATOM 918 C C . VAL A 1 115 ? 0.185 2.179 18.396 1.00 97.88 115 VAL A C 1
ATOM 920 O O . VAL A 1 115 ? -0.401 1.542 19.263 1.00 97.88 115 VAL A O 1
ATOM 923 N N . SER A 1 116 ? -0.068 3.478 18.214 1.00 98.44 116 SER A N 1
ATOM 924 C CA . SER A 1 116 ? -1.098 4.174 18.995 1.00 98.44 116 SER A CA 1
ATOM 925 C C . SER A 1 116 ? -2.513 3.751 18.575 1.00 98.44 116 SER A C 1
ATOM 927 O O . SER A 1 116 ? -2.759 3.440 17.409 1.00 98.44 116 SER A O 1
ATOM 929 N N . LYS A 1 117 ? -3.481 3.804 19.505 1.00 98.50 117 LYS A N 1
ATOM 930 C CA . LYS A 1 117 ? -4.905 3.523 19.208 1.00 98.50 117 LYS A CA 1
ATOM 931 C C . LYS A 1 117 ? -5.450 4.407 18.080 1.00 98.50 117 LYS A C 1
ATOM 933 O O . LYS A 1 117 ? -6.226 3.945 17.250 1.00 98.50 117 LYS A O 1
ATOM 938 N N . GLU A 1 118 ? -5.019 5.667 18.042 1.00 98.50 118 GLU A N 1
ATOM 939 C CA . GLU A 1 118 ? -5.397 6.610 16.989 1.00 98.50 118 GLU A CA 1
ATOM 940 C C . GLU A 1 118 ? -4.834 6.189 15.627 1.00 98.50 118 GLU A C 1
ATOM 942 O O . GLU A 1 118 ? -5.554 6.185 14.632 1.00 98.50 118 GLU A O 1
ATOM 947 N N . ARG A 1 119 ? -3.581 5.715 15.578 1.00 98.06 119 ARG A N 1
ATOM 948 C CA . ARG A 1 119 ? -3.006 5.178 14.340 1.00 98.06 119 ARG A CA 1
ATOM 949 C C . ARG A 1 119 ? -3.783 3.959 13.839 1.00 98.06 119 ARG A 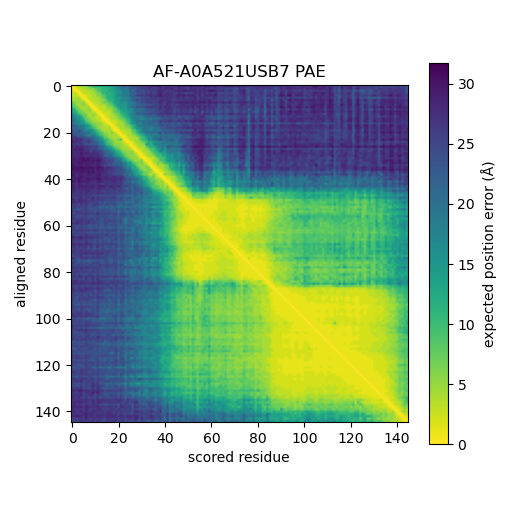C 1
ATOM 951 O O . ARG A 1 119 ? -4.018 3.863 12.639 1.00 98.06 119 ARG A O 1
ATOM 958 N N . VAL A 1 120 ? -4.229 3.071 14.732 1.00 98.50 120 VAL A N 1
ATOM 959 C CA . VAL A 1 120 ? -5.082 1.924 14.363 1.00 98.50 120 VAL A CA 1
ATOM 960 C C . VAL A 1 120 ? -6.402 2.394 13.741 1.00 98.50 120 VAL A C 1
ATOM 962 O O . VAL A 1 120 ? -6.793 1.874 12.698 1.00 98.50 120 VAL A O 1
ATOM 965 N N . ARG A 1 121 ? -7.065 3.410 14.315 1.00 98.31 121 ARG A N 1
ATOM 966 C CA . ARG A 1 121 ? -8.296 3.990 13.739 1.00 98.31 121 ARG A CA 1
ATOM 967 C C . ARG A 1 121 ? -8.068 4.553 12.341 1.00 98.31 121 ARG A C 1
ATOM 969 O O . ARG A 1 121 ? -8.841 4.262 11.434 1.00 98.31 121 ARG A O 1
ATOM 976 N N . GLN A 1 122 ? -6.996 5.320 12.161 1.00 97.94 122 GLN A N 1
ATOM 977 C CA . GLN A 1 122 ? -6.639 5.894 10.863 1.00 97.94 122 GLN A CA 1
ATOM 978 C C . GLN A 1 122 ? -6.402 4.813 9.811 1.00 97.94 122 GLN A C 1
ATOM 980 O O . GLN A 1 122 ? -6.915 4.929 8.701 1.00 97.94 122 GLN A O 1
ATOM 985 N N . ILE A 1 123 ? -5.674 3.751 10.175 1.00 97.19 123 ILE A N 1
ATOM 986 C CA . ILE A 1 123 ? -5.455 2.591 9.305 1.00 97.19 123 ILE A CA 1
ATOM 987 C C . ILE A 1 123 ? -6.798 1.968 8.917 1.00 97.19 123 ILE A C 1
ATOM 989 O O . ILE A 1 123 ? -7.051 1.767 7.734 1.00 97.19 123 ILE A O 1
ATOM 993 N N . CYS A 1 124 ? -7.689 1.738 9.885 1.00 97.75 124 CYS A N 1
ATOM 994 C CA . CYS A 1 124 ? -8.987 1.130 9.602 1.00 97.75 124 CYS A CA 1
ATOM 995 C C . CYS A 1 124 ? -9.840 1.981 8.649 1.00 97.75 124 CYS A C 1
ATOM 997 O O . CYS A 1 124 ? -10.412 1.451 7.701 1.00 97.75 124 CYS A O 1
ATOM 999 N N . ASN A 1 125 ? -9.878 3.300 8.856 1.00 97.12 125 ASN A N 1
ATOM 1000 C CA . ASN A 1 125 ? -10.602 4.222 7.978 1.00 97.12 125 ASN A CA 1
ATOM 1001 C C . ASN A 1 125 ? -9.999 4.268 6.566 1.00 97.12 125 ASN A C 1
ATOM 1003 O O . ASN A 1 125 ? -10.723 4.399 5.580 1.00 97.12 125 ASN A O 1
ATOM 1007 N N . GLN A 1 126 ? -8.671 4.184 6.461 1.00 94.88 126 GLN A N 1
ATOM 1008 C CA . GLN A 1 126 ? -7.975 4.185 5.180 1.00 94.88 126 GLN A CA 1
ATOM 1009 C C . GLN A 1 126 ? -8.253 2.905 4.383 1.00 94.88 126 GLN A C 1
ATOM 1011 O O . GLN A 1 126 ? -8.506 3.000 3.181 1.00 94.88 126 GLN A O 1
ATOM 1016 N N . GLU A 1 127 ? -8.229 1.739 5.035 1.00 94.38 127 GLU A N 1
ATOM 1017 C CA . GLU A 1 127 ? -8.536 0.457 4.390 1.00 94.38 127 GLU A CA 1
ATOM 1018 C C . GLU A 1 127 ? -10.014 0.353 4.001 1.00 94.38 127 GLU A C 1
ATOM 1020 O O . GLU A 1 127 ? -10.303 -0.062 2.883 1.00 94.38 127 GLU A O 1
ATOM 1025 N N . ALA A 1 128 ? -10.945 0.839 4.830 1.00 94.56 128 ALA A N 1
ATOM 1026 C CA . ALA A 1 128 ? -12.365 0.901 4.467 1.00 94.56 128 ALA A CA 1
ATOM 1027 C C . ALA A 1 128 ? -12.588 1.695 3.163 1.00 94.56 128 ALA A C 1
ATOM 1029 O O . ALA A 1 128 ? -13.134 1.168 2.197 1.00 94.56 128 ALA A O 1
ATOM 1030 N N . ARG A 1 129 ? -12.029 2.912 3.067 1.00 94.38 129 ARG A N 1
ATOM 1031 C CA . ARG A 1 129 ? -12.077 3.729 1.835 1.00 94.38 129 ARG A CA 1
ATOM 1032 C C . ARG A 1 129 ? -11.342 3.106 0.650 1.00 94.38 129 ARG A C 1
ATOM 1034 O O . ARG A 1 129 ? -11.524 3.533 -0.493 1.00 94.38 129 ARG A O 1
ATOM 1041 N N . ARG A 1 130 ? -10.384 2.211 0.897 1.00 89.81 130 ARG A N 1
ATOM 1042 C CA . ARG A 1 130 ? -9.704 1.483 -0.178 1.00 89.81 130 ARG A CA 1
ATOM 1043 C C . ARG A 1 130 ? -10.621 0.387 -0.711 1.00 89.81 130 ARG A C 1
ATOM 1045 O O . ARG A 1 130 ? -10.763 0.305 -1.925 1.00 89.81 130 ARG A O 1
ATOM 1052 N N . LEU A 1 131 ? -11.236 -0.397 0.172 1.00 89.50 131 LEU A N 1
ATOM 1053 C CA . LEU A 1 131 ? -12.161 -1.466 -0.199 1.00 89.50 131 LEU A CA 1
ATOM 1054 C C . LEU A 1 131 ? -13.372 -0.919 -0.961 1.00 89.50 131 LEU A C 1
ATOM 1056 O O . LEU A 1 131 ? -13.689 -1.451 -2.017 1.00 89.50 131 LEU A O 1
ATOM 1060 N N . GLU A 1 132 ? -13.948 0.203 -0.522 1.00 91.25 132 GLU A N 1
ATOM 1061 C CA . GLU A 1 132 ? -15.036 0.892 -1.242 1.00 91.25 132 GLU A CA 1
ATOM 1062 C C . GLU A 1 132 ? -14.649 1.271 -2.683 1.00 91.25 132 GLU A C 1
ATOM 1064 O O . GLU A 1 132 ? -15.432 1.115 -3.617 1.00 91.25 132 GLU A O 1
ATOM 1069 N N . ARG A 1 133 ? -13.411 1.738 -2.894 1.00 88.62 133 ARG A N 1
ATOM 1070 C CA . ARG A 1 133 ? -12.901 2.065 -4.237 1.00 88.62 133 ARG A CA 1
ATOM 1071 C C . ARG A 1 133 ? -12.637 0.834 -5.092 1.00 88.62 133 ARG A C 1
ATOM 1073 O O . ARG A 1 133 ? -12.622 0.942 -6.311 1.00 88.62 133 ARG A O 1
ATOM 1080 N N . GLN A 1 134 ? -12.350 -0.308 -4.475 1.00 87.44 134 GLN A N 1
ATOM 1081 C CA . GLN A 1 134 ? -12.138 -1.557 -5.198 1.00 87.44 134 GLN A CA 1
ATOM 1082 C C . GLN A 1 134 ? -13.471 -2.196 -5.582 1.00 87.44 134 GLN A C 1
ATOM 1084 O O . GLN A 1 134 ? -13.588 -2.663 -6.710 1.00 87.44 134 GLN A O 1
ATOM 1089 N N . SER A 1 135 ? -14.478 -2.157 -4.702 1.00 91.38 135 SER A N 1
ATOM 1090 C CA . SER A 1 135 ? -15.816 -2.672 -5.009 1.00 91.38 135 SER A CA 1
ATOM 1091 C C . SER A 1 135 ? -16.482 -1.877 -6.132 1.00 91.38 135 SER A C 1
ATOM 1093 O O . SER A 1 135 ? -17.003 -2.480 -7.063 1.00 91.38 135 SER A O 1
ATOM 1095 N N . SER A 1 136 ? -16.356 -0.542 -6.136 1.00 87.81 136 SER A N 1
ATOM 1096 C CA . SER A 1 136 ? -16.992 0.295 -7.165 1.00 87.81 136 SER A CA 1
ATOM 1097 C C . SER A 1 136 ? -16.479 0.034 -8.589 1.00 87.81 136 SER A C 1
ATOM 1099 O O . SER A 1 136 ? -17.187 0.281 -9.561 1.00 87.81 136 SER A O 1
ATOM 1101 N N . VAL A 1 137 ? -15.241 -0.449 -8.740 1.00 82.25 137 VAL A N 1
ATOM 1102 C CA . VAL A 1 137 ? -14.678 -0.796 -10.058 1.00 82.25 137 VAL A CA 1
ATOM 1103 C C . VAL A 1 137 ? -15.305 -2.079 -10.606 1.00 82.25 137 VAL A C 1
ATOM 1105 O O . VAL A 1 137 ? -15.508 -2.184 -11.813 1.00 82.25 137 VAL A O 1
ATOM 1108 N N . VAL A 1 138 ? -15.632 -3.040 -9.738 1.00 78.38 138 VAL A N 1
ATOM 1109 C CA . VAL A 1 138 ? -16.206 -4.330 -10.151 1.00 78.38 138 VAL A CA 1
ATOM 1110 C C . VAL A 1 138 ? -17.640 -4.154 -10.643 1.00 78.38 138 VAL A C 1
ATOM 1112 O O . VAL A 1 138 ? -18.004 -4.724 -11.669 1.00 78.38 138 VAL A O 1
ATOM 1115 N N . ASP A 1 139 ? -18.410 -3.278 -9.997 1.00 77.75 139 ASP A N 1
ATOM 1116 C CA . ASP A 1 139 ? -19.800 -2.997 -10.380 1.00 77.75 139 ASP A CA 1
ATOM 1117 C C . ASP A 1 139 ? -19.920 -2.351 -11.774 1.00 77.75 139 ASP A C 1
ATOM 1119 O O . ASP A 1 139 ? -20.952 -2.457 -12.429 1.00 77.75 139 ASP A O 1
ATOM 1123 N N . THR A 1 140 ? -18.849 -1.728 -12.277 1.00 78.44 140 THR A N 1
ATOM 1124 C CA . THR A 1 140 ? -18.838 -1.079 -13.601 1.00 78.44 140 THR A CA 1
ATOM 1125 C C . THR A 1 140 ? -18.618 -2.080 -14.751 1.00 78.44 140 THR A C 1
ATOM 1127 O O . THR A 1 140 ? -18.800 -1.733 -15.915 1.00 78.44 140 THR A O 1
ATOM 1130 N N . LEU A 1 141 ? -18.219 -3.325 -14.458 1.00 73.50 141 LEU A N 1
ATOM 1131 C CA . LEU A 1 141 ? -17.824 -4.322 -15.465 1.00 73.50 141 LEU A CA 1
ATOM 1132 C C . LEU A 1 141 ? -18.884 -5.395 -15.741 1.00 73.50 141 LEU A C 1
ATOM 1134 O O . LEU A 1 141 ? -18.580 -6.358 -16.441 1.00 73.50 141 LEU A O 1
ATOM 1138 N N . VAL A 1 142 ? -20.110 -5.249 -15.233 1.00 73.56 142 VAL A N 1
ATOM 1139 C CA . VAL A 1 142 ? -21.229 -6.129 -15.603 1.00 73.56 142 VAL A CA 1
ATOM 1140 C C . VAL A 1 142 ? -22.015 -5.461 -16.738 1.00 73.56 142 VAL A C 1
ATOM 1142 O O . VAL A 1 142 ? -22.899 -4.648 -16.460 1.00 73.56 142 VAL A O 1
ATOM 1145 N N . PRO A 1 143 ? -21.700 -5.726 -18.023 1.00 70.88 143 PRO A N 1
ATOM 1146 C CA . PRO A 1 143 ? -22.560 -5.286 -19.110 1.00 70.88 143 PRO A CA 1
ATOM 1147 C C . PRO A 1 143 ? -23.928 -5.956 -18.943 1.00 70.88 143 PRO A C 1
ATOM 1149 O O . PRO A 1 143 ? -24.012 -7.176 -18.804 1.00 70.88 143 PRO A O 1
ATOM 1152 N N . LEU A 1 144 ? -24.987 -5.144 -18.921 1.00 69.69 144 LEU A N 1
ATOM 1153 C CA . LEU A 1 144 ? -26.369 -5.610 -19.020 1.00 69.69 144 LEU A CA 1
ATOM 1154 C C . LEU A 1 144 ? -26.502 -6.376 -20.343 1.00 69.69 144 LEU A C 1
ATOM 1156 O O . LEU A 1 144 ? -26.407 -5.770 -21.411 1.00 69.69 144 LEU A O 1
ATOM 1160 N N . ALA A 1 145 ? -26.616 -7.699 -20.241 1.00 77.25 145 ALA A N 1
ATOM 1161 C CA . ALA A 1 145 ? -26.884 -8.598 -21.358 1.00 77.25 145 ALA A CA 1
ATOM 1162 C C . ALA A 1 145 ? -28.358 -8.533 -21.773 1.00 77.25 145 ALA A C 1
ATOM 1164 O O . ALA A 1 145 ? -29.213 -8.363 -20.870 1.00 77.25 145 ALA A O 1
#

Solvent-accessible surface area (backbone atoms only — not comparable to full-atom values): 9582 Å² total; per-residue (Å²): 139,86,84,85,79,83,85,80,81,81,79,81,80,77,89,79,83,82,81,79,88,74,78,84,80,85,77,91,77,89,79,85,91,84,77,77,87,78,69,74,81,70,78,74,70,86,71,73,65,44,83,44,63,15,78,65,80,61,51,76,40,76,40,77,47,79,82,46,59,84,73,59,52,45,80,42,72,66,39,47,52,49,49,66,55,67,32,71,65,48,57,50,44,50,51,54,38,52,45,46,75,74,65,52,53,60,67,58,55,17,61,75,72,73,45,53,54,66,56,54,51,53,42,41,54,52,50,51,59,47,52,55,58,55,52,59,56,58,69,72,70,65,76,88,125

Sequence (145 aa):
MAKSRALSSRTRRAPGKENGRSGLPMCDHFYGYLMEELMGRQSQGTRKQYECICQTCGERFFVPDPGQQRSRRYCSIACYAASRWRSQENLRNQKIYELRSAGQTLGDIAKQYGVSKERVRQICNQEARRLERQSSVVDTLVPLA

Mean predicted aligned error: 14.37 Å

Secondary structure (DSSP, 8-state):
---PPP----PPPPPPP----------------SSSSSS-------PPPEEEE-TTT--EEEES-GGGTTT---SSHHHHHHHHHT-HHHHHHHHHHHHHHTT--HHHHHHHHT--HHHHHHHHHHHHHHHHHHHHHHHTT----

Nearest PDB structures (foldseek):
  8b4h-assembly1_A  TM=9.554E-01  e=3.725E-01  Geobacillus stearothermophilus
  1l3l-assembly2_C  TM=8.044E-01  e=7.098E-01  Agrobacterium tumefaciens
  2lvs-assembly1_A  TM=8.616E-01  e=2.931E+00  Hyperthermus butylicus DSM 5456
  6eo3-assembly1_B  TM=6.036E-01  e=1.750E+00  Salmonella enterica subsp. enterica serovar Typhimurium

pLDDT: mean 81.37, std 17.07, range [47.56, 98.56]